Protein AF-A0A1A6HZ79-F1 (afdb_monomer_lite)

pLDDT: mean 72.67, std 14.42, range [35.62, 92.0]

InterPro domains:
  IPR004934 Tropomodulin [PF03250] (6-84)
  IPR004934 Tropomodulin [PTHR10901] (5-91)

Sequence (116 aa):
MSTFGYRRGLSKYESIDEDELLASLSAEELKELERELEDIEPDRNLPVGMRQKSLTEKTPTANFSREALMAYWEKESQKLLEKERLGECGKVDTNVYYITLAVQQFSAPHLSTCRV

Organism: Neotoma lepida (NCBI:txid56216)

Foldseek 3Di:
DDVPVPVVPCVVVVPDDPVVVLVPDDPVVVVVVVVVVCVVDQDPVDDPVVSDDDPDPDDDPDPDDPVVVVVVVVVVVVVVVVCVVVVVPDPDPVVVVVVVVVVVVVPDPDDDDDDD

Radius of gyration: 28.98 Å; chains: 1; bounding box: 68×29×70 Å

Structure (mmCIF, N/CA/C/O backbone):
data_AF-A0A1A6HZ79-F1
#
_entry.id   AF-A0A1A6HZ79-F1
#
loop_
_atom_site.group_PDB
_atom_site.id
_atom_site.type_symbol
_atom_site.label_atom_id
_atom_site.label_alt_id
_atom_site.label_comp_id
_atom_site.label_asym_id
_atom_site.label_entity_id
_atom_site.label_seq_id
_atom_site.pdbx_PDB_ins_code
_atom_site.Cartn_x
_atom_site.Cartn_y
_atom_site.Cartn_z
_atom_site.occupancy
_atom_site.B_iso_or_equiv
_atom_site.auth_seq_id
_atom_site.auth_comp_id
_atom_site.auth_asym_id
_atom_site.auth_atom_id
_atom_site.pdbx_PDB_model_num
ATOM 1 N N . MET A 1 1 ? -32.828 -18.811 2.267 1.00 39.44 1 MET A N 1
ATOM 2 C CA . MET A 1 1 ? -31.816 -17.882 2.816 1.00 39.44 1 MET A CA 1
ATOM 3 C C . MET A 1 1 ? -30.659 -18.708 3.335 1.00 39.44 1 MET A C 1
ATOM 5 O O . MET A 1 1 ? -30.897 -19.614 4.122 1.00 39.44 1 MET A O 1
ATOM 9 N N . SER A 1 2 ? -29.453 -18.476 2.812 1.00 41.62 2 SER A N 1
ATOM 10 C CA . SER A 1 2 ? -28.254 -19.231 3.183 1.00 41.62 2 SER A CA 1
ATOM 11 C C . SER A 1 2 ? -27.993 -19.066 4.679 1.00 41.62 2 SER A C 1
ATOM 13 O O . SER A 1 2 ? -27.675 -17.974 5.145 1.00 41.62 2 SER A O 1
ATOM 15 N N . THR A 1 3 ? -28.163 -20.145 5.438 1.00 58.16 3 THR A N 1
ATOM 16 C CA . THR A 1 3 ? -27.778 -20.261 6.847 1.00 58.16 3 THR A CA 1
ATOM 17 C C . THR A 1 3 ? -26.260 -20.396 6.934 1.00 58.16 3 THR A C 1
ATOM 19 O O . THR A 1 3 ? -25.741 -21.414 7.395 1.00 58.16 3 THR A O 1
ATOM 22 N N . PHE A 1 4 ? -25.532 -19.407 6.410 1.00 57.00 4 PHE A N 1
ATOM 23 C CA . PHE A 1 4 ? -24.085 -19.366 6.548 1.00 57.00 4 PHE A CA 1
ATOM 24 C C . PHE A 1 4 ? -23.787 -19.283 8.045 1.00 57.00 4 PHE A C 1
ATOM 26 O O . PHE A 1 4 ? -24.322 -18.427 8.751 1.00 57.00 4 PHE A O 1
ATOM 33 N N . GLY A 1 5 ? -22.990 -20.222 8.548 1.00 58.09 5 GLY A N 1
ATOM 34 C CA . GLY A 1 5 ? -22.768 -20.459 9.974 1.00 58.09 5 GLY A CA 1
ATOM 35 C C . GLY A 1 5 ? -22.098 -19.319 10.745 1.00 58.09 5 GLY A C 1
ATOM 36 O O . GLY A 1 5 ? -21.771 -19.537 11.903 1.00 58.09 5 GLY A O 1
ATOM 37 N N . TYR A 1 6 ? -21.937 -18.124 10.163 1.00 56.31 6 TYR A N 1
ATOM 38 C CA . TYR A 1 6 ? -21.356 -16.949 10.819 1.00 56.31 6 TYR A CA 1
ATOM 39 C C . TYR A 1 6 ? -22.036 -16.609 12.148 1.00 56.31 6 TYR A C 1
ATOM 41 O O . TYR A 1 6 ? -21.378 -16.114 13.051 1.00 56.31 6 TYR A O 1
ATOM 49 N N . ARG A 1 7 ? -23.331 -16.920 12.314 1.00 58.19 7 ARG A N 1
ATOM 50 C CA . ARG A 1 7 ? -24.043 -16.664 13.576 1.00 58.19 7 ARG A CA 1
ATOM 51 C C . ARG A 1 7 ? -23.845 -17.722 14.670 1.00 58.19 7 ARG A C 1
ATOM 53 O O . ARG A 1 7 ? -24.231 -17.478 15.810 1.00 58.19 7 ARG A O 1
ATOM 60 N N . ARG A 1 8 ? -23.272 -18.895 14.369 1.00 64.56 8 ARG A N 1
ATOM 61 C CA . ARG A 1 8 ? -23.032 -19.948 15.374 1.00 64.56 8 ARG A CA 1
ATOM 62 C C . ARG A 1 8 ? -21.746 -19.633 16.145 1.00 64.56 8 ARG A C 1
ATOM 64 O O . ARG A 1 8 ? -20.673 -20.070 15.755 1.00 64.56 8 ARG A O 1
ATOM 71 N N . GLY A 1 9 ? -21.874 -18.868 17.230 1.00 64.12 9 GLY A N 1
ATOM 72 C CA . GLY A 1 9 ? -20.773 -18.559 18.155 1.00 64.12 9 GLY A CA 1
ATOM 73 C C . GLY A 1 9 ? -20.690 -17.095 18.590 1.00 64.12 9 GLY A C 1
ATOM 74 O O . GLY A 1 9 ? -20.055 -16.809 19.600 1.00 64.12 9 GLY A O 1
ATOM 75 N N . LEU A 1 10 ? -21.379 -16.187 17.887 1.00 66.44 10 LEU A N 1
ATOM 76 C CA . LEU A 1 10 ? -21.392 -14.755 18.218 1.00 66.44 10 LEU A CA 1
ATOM 77 C C . LEU A 1 10 ? -22.066 -14.461 19.564 1.00 66.44 10 LEU A C 1
ATOM 79 O O . LEU A 1 10 ? -21.646 -13.548 20.262 1.00 66.44 10 LEU A O 1
ATOM 83 N N . SER A 1 11 ? -22.998 -15.314 20.003 1.00 70.75 11 SER A N 1
ATOM 84 C CA . SER A 1 11 ? -23.677 -15.174 21.299 1.00 70.75 11 SER A CA 1
ATOM 85 C C . SER A 1 11 ? -22.734 -15.166 22.505 1.00 70.75 11 SER A C 1
ATOM 87 O O . SER A 1 11 ? -23.138 -14.756 23.585 1.00 70.75 11 SER A O 1
ATOM 89 N N . LYS A 1 12 ? -21.501 -15.670 22.355 1.00 74.50 12 LYS A N 1
ATOM 90 C CA . LYS A 1 12 ? -20.487 -15.656 23.417 1.00 74.50 12 LYS A CA 1
ATOM 91 C C . LYS A 1 12 ? -19.855 -14.270 23.603 1.00 74.50 12 LYS A C 1
ATOM 93 O O . LYS A 1 12 ? -19.372 -13.977 24.689 1.00 74.50 12 LYS A O 1
ATOM 98 N N . TYR A 1 13 ? -19.836 -13.463 22.548 1.00 77.38 13 TYR A N 1
ATOM 99 C CA . TYR A 1 13 ? -19.180 -12.156 22.512 1.00 77.38 13 TYR A CA 1
ATOM 100 C C . TYR A 1 13 ? -20.191 -11.002 22.520 1.00 77.38 13 TYR A C 1
ATOM 102 O O . TYR A 1 13 ? -19.842 -9.897 22.893 1.00 77.38 13 TYR A O 1
ATOM 110 N N . GLU A 1 14 ? -21.460 -11.272 22.205 1.00 75.56 14 GLU A N 1
ATOM 111 C CA . GLU A 1 14 ? -22.531 -10.268 22.100 1.00 75.56 14 GLU A CA 1
ATOM 112 C C . GLU A 1 14 ? -22.970 -9.648 23.440 1.00 75.56 14 GLU A C 1
ATOM 114 O O . GLU A 1 14 ? -23.701 -8.666 23.454 1.00 75.56 14 GLU A O 1
ATOM 119 N N . SER A 1 15 ? -22.539 -10.210 24.574 1.00 80.69 15 SER A N 1
ATOM 120 C CA . SER A 1 15 ? -22.790 -9.648 25.909 1.00 80.69 15 SER A CA 1
ATOM 121 C C . SER A 1 15 ? -21.614 -8.848 26.477 1.00 80.69 15 SER A C 1
ATOM 123 O O . SER A 1 15 ? -21.693 -8.418 27.625 1.00 80.69 15 SER A O 1
ATOM 125 N N . ILE A 1 16 ? -20.502 -8.739 25.745 1.00 86.69 16 ILE A N 1
ATOM 126 C CA . ILE A 1 16 ? -19.367 -7.902 26.144 1.00 86.69 16 ILE A CA 1
ATOM 127 C C . ILE A 1 16 ? -19.641 -6.487 25.641 1.00 86.69 16 ILE A C 1
ATOM 129 O O . ILE A 1 16 ? -19.980 -6.307 24.475 1.00 86.69 16 ILE A O 1
ATOM 133 N N . ASP A 1 17 ? -19.503 -5.504 26.527 1.00 86.69 17 ASP A N 1
ATOM 134 C CA . ASP A 1 17 ? -19.580 -4.095 26.158 1.00 86.69 17 ASP A CA 1
ATOM 135 C C . ASP A 1 17 ? -18.251 -3.667 25.517 1.00 86.69 17 ASP A C 1
ATOM 137 O O . ASP A 1 17 ? -17.196 -3.670 26.159 1.00 86.69 17 ASP A O 1
ATOM 141 N N . GLU A 1 18 ? -18.295 -3.366 24.221 1.00 85.38 18 GLU A N 1
ATOM 142 C CA . GLU A 1 18 ? -17.122 -2.968 23.442 1.00 85.38 18 GLU A CA 1
ATOM 143 C C . GLU A 1 18 ? -16.600 -1.593 23.883 1.00 85.38 18 GLU A C 1
ATOM 145 O O . GLU A 1 18 ? -15.385 -1.397 23.952 1.00 85.38 18 GLU A O 1
ATOM 150 N N . ASP A 1 19 ? -17.489 -0.670 24.260 1.00 86.38 19 ASP A N 1
ATOM 151 C CA . ASP A 1 19 ? -17.112 0.692 24.647 1.00 86.38 19 ASP A CA 1
ATOM 152 C C . ASP A 1 19 ? -16.379 0.695 25.998 1.00 86.38 19 ASP A C 1
ATOM 154 O O . ASP A 1 19 ? -15.364 1.380 26.164 1.00 86.38 19 ASP A O 1
ATOM 158 N N . GLU A 1 20 ? -16.845 -0.115 26.957 1.00 91.62 20 GLU A N 1
ATOM 159 C CA . GLU A 1 20 ? -16.180 -0.289 28.256 1.00 91.62 20 GLU A CA 1
ATOM 160 C C . GLU A 1 20 ? -14.798 -0.940 28.099 1.00 91.62 20 GLU A C 1
ATOM 162 O O . GLU A 1 20 ? -13.822 -0.498 28.716 1.00 91.62 20 GLU A O 1
ATOM 167 N N . LEU A 1 21 ? -14.693 -1.960 27.240 1.00 88.50 21 LEU A N 1
ATOM 168 C CA . LEU A 1 21 ? -13.428 -2.634 26.963 1.00 88.50 21 LEU A CA 1
ATOM 169 C C . LEU A 1 21 ? -12.404 -1.657 26.376 1.00 88.50 21 LEU A C 1
ATOM 171 O O . LEU A 1 21 ? -11.278 -1.595 26.868 1.00 88.50 21 LEU A O 1
ATOM 175 N N . LEU A 1 22 ? -12.797 -0.862 25.378 1.00 88.31 22 LEU A N 1
ATOM 176 C CA . LEU A 1 22 ? -11.920 0.116 24.732 1.00 88.31 22 LEU A CA 1
ATOM 177 C C . LEU A 1 22 ? -11.502 1.251 25.675 1.00 88.31 22 LEU A C 1
ATOM 179 O O . LEU A 1 22 ? -10.357 1.696 25.619 1.00 88.31 22 LEU A O 1
ATOM 183 N N . ALA A 1 23 ? -12.386 1.685 26.576 1.00 89.62 23 ALA A N 1
ATOM 184 C CA . ALA A 1 23 ? -12.075 2.717 27.566 1.00 89.62 23 ALA A CA 1
ATOM 185 C C . ALA A 1 23 ? -11.032 2.275 28.609 1.00 89.62 23 ALA A C 1
ATOM 187 O O . ALA A 1 23 ? -10.406 3.124 29.246 1.00 89.62 23 ALA A O 1
ATOM 188 N N . SER A 1 24 ? -10.843 0.963 28.795 1.00 90.62 24 SER A N 1
ATOM 189 C CA . SER A 1 24 ? -9.843 0.415 29.720 1.00 90.62 24 SER A CA 1
ATOM 190 C C . SER A 1 24 ? -8.413 0.413 29.165 1.00 90.62 24 SER A C 1
ATOM 192 O O . SER A 1 24 ? -7.466 0.289 29.945 1.00 90.62 24 SER A O 1
ATOM 194 N N . LEU A 1 25 ? -8.247 0.568 27.846 1.00 90.44 25 LEU A N 1
ATOM 195 C CA . LEU A 1 25 ? -6.938 0.626 27.198 1.00 90.44 25 LEU A CA 1
ATOM 196 C C . LEU A 1 25 ? -6.301 2.011 27.362 1.00 90.44 25 LEU A C 1
ATOM 198 O O . LEU A 1 25 ? -6.968 3.048 27.367 1.00 90.44 25 LEU A O 1
ATOM 202 N N . SER A 1 26 ? -4.973 2.039 27.439 1.00 92.00 26 SER A N 1
ATOM 203 C CA . SER A 1 26 ? -4.216 3.288 27.372 1.00 92.00 26 SER A CA 1
ATOM 204 C C . SER A 1 26 ? -4.175 3.857 25.945 1.00 92.00 26 SER A C 1
ATOM 206 O O . SER A 1 26 ? -4.408 3.162 24.957 1.00 92.00 26 SER A O 1
ATOM 208 N N . ALA A 1 27 ? -3.827 5.142 25.814 1.00 89.12 27 ALA A N 1
ATOM 209 C CA . ALA A 1 27 ? -3.741 5.803 24.508 1.00 89.12 27 ALA A CA 1
ATOM 210 C C . ALA A 1 27 ? -2.682 5.184 23.571 1.00 89.12 27 ALA A C 1
ATOM 212 O O . ALA A 1 27 ? -2.843 5.228 22.352 1.00 89.12 27 ALA A O 1
ATOM 213 N N . GLU A 1 28 ? -1.605 4.611 24.120 1.00 89.06 28 GLU A N 1
ATOM 214 C CA . GLU A 1 28 ? -0.591 3.902 23.328 1.00 89.06 28 GLU A CA 1
ATOM 215 C C . GLU A 1 28 ? -1.116 2.554 22.822 1.00 89.06 28 GLU A C 1
ATOM 217 O O . GLU A 1 28 ? -0.918 2.223 21.655 1.00 89.06 28 GLU A O 1
ATOM 222 N N . GLU A 1 29 ? -1.847 1.814 23.659 1.00 90.38 29 GLU A N 1
ATOM 223 C CA . GLU A 1 29 ? -2.446 0.526 23.284 1.00 90.38 29 GLU A CA 1
ATOM 224 C C . GLU A 1 29 ? -3.574 0.692 22.259 1.00 90.38 29 GLU A C 1
ATOM 226 O O . GLU A 1 29 ? -3.662 -0.092 21.318 1.00 90.38 29 GLU A O 1
ATOM 231 N N . LEU A 1 30 ? -4.391 1.745 22.374 1.00 90.19 30 LEU A N 1
ATOM 232 C CA . LEU A 1 30 ? -5.401 2.082 21.363 1.00 90.19 30 LEU A CA 1
ATOM 233 C C . LEU A 1 30 ? -4.775 2.382 19.997 1.00 90.19 30 LEU A C 1
ATOM 235 O O . LEU A 1 30 ? -5.306 1.969 18.969 1.00 90.19 30 LEU A O 1
ATOM 239 N N . LYS A 1 31 ? -3.630 3.071 19.980 1.00 88.75 31 LYS A N 1
ATOM 240 C CA . LYS A 1 31 ? -2.909 3.387 18.743 1.00 88.75 31 LYS A CA 1
ATOM 241 C C . LYS A 1 31 ? -2.305 2.142 18.093 1.00 88.75 31 LYS A C 1
ATOM 243 O O . LYS A 1 31 ? -2.288 2.028 16.869 1.00 88.75 31 LYS A O 1
ATOM 248 N N . GLU A 1 32 ? -1.806 1.215 18.903 1.00 89.69 32 GLU A N 1
ATOM 249 C CA . GLU A 1 32 ? -1.330 -0.081 18.417 1.00 89.69 32 GLU A CA 1
ATOM 250 C C . GLU A 1 32 ? -2.484 -0.923 17.856 1.00 89.69 32 GLU A C 1
ATOM 252 O O . GLU A 1 32 ? -2.346 -1.519 16.789 1.00 89.69 32 GLU A O 1
ATOM 257 N N . LEU A 1 33 ? -3.643 -0.907 18.522 1.00 88.00 33 LEU A N 1
ATOM 258 C CA . LEU A 1 33 ? -4.851 -1.593 18.067 1.00 88.00 33 LEU A CA 1
ATOM 259 C C . LEU A 1 33 ? -5.353 -1.045 16.722 1.00 88.00 33 LEU A C 1
ATOM 261 O O . LEU A 1 33 ? -5.671 -1.823 15.826 1.00 88.00 33 LEU A O 1
ATOM 265 N N . GLU A 1 34 ? -5.380 0.280 16.549 1.00 86.44 34 GLU A N 1
ATOM 266 C CA . GLU A 1 34 ? -5.720 0.922 15.269 1.00 86.44 34 GLU A CA 1
ATOM 267 C C . GLU A 1 34 ? -4.780 0.454 14.147 1.00 86.44 34 GLU A C 1
ATOM 269 O O . GLU A 1 34 ? -5.240 0.062 13.072 1.00 86.44 34 GLU A O 1
ATOM 274 N N . ARG A 1 35 ? -3.472 0.382 14.426 1.00 86.38 35 ARG A N 1
ATOM 275 C CA . ARG A 1 35 ? -2.474 -0.131 13.477 1.00 86.38 35 ARG A CA 1
ATOM 276 C C . ARG A 1 35 ? -2.729 -1.593 13.103 1.00 86.38 35 ARG A C 1
ATOM 278 O O . ARG A 1 35 ? -2.617 -1.950 11.937 1.00 86.38 35 ARG A O 1
ATOM 285 N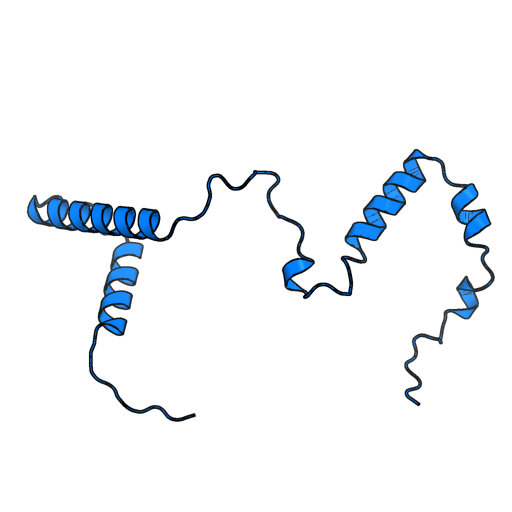 N . GLU A 1 36 ? -3.048 -2.458 14.066 1.00 85.31 36 GLU A N 1
ATOM 286 C CA . GLU A 1 36 ? -3.347 -3.869 13.781 1.00 85.31 36 GLU A CA 1
ATOM 287 C C . GLU A 1 36 ? -4.620 -4.046 12.938 1.00 85.31 36 GLU A C 1
ATOM 289 O O . GLU A 1 36 ? -4.668 -4.923 12.071 1.00 85.31 36 GLU A O 1
ATOM 294 N N . LEU A 1 37 ? -5.637 -3.202 13.135 1.00 81.38 37 LEU A N 1
ATOM 295 C CA . LEU A 1 37 ? -6.868 -3.245 12.341 1.00 81.38 37 LEU A CA 1
ATOM 296 C C . LEU A 1 37 ? -6.631 -2.873 10.869 1.00 81.38 37 LEU A C 1
ATOM 298 O O . LEU A 1 37 ? -7.204 -3.517 9.986 1.00 81.38 37 LEU A O 1
ATOM 302 N N . GLU A 1 38 ? -5.747 -1.912 10.584 1.00 76.44 38 GLU A N 1
ATOM 303 C CA . GLU A 1 38 ? -5.337 -1.567 9.211 1.00 76.44 38 GLU A CA 1
ATOM 304 C C . GLU A 1 38 ? -4.654 -2.735 8.473 1.00 76.44 38 GLU A C 1
ATOM 306 O O . GLU A 1 38 ? -4.734 -2.845 7.245 1.00 76.44 38 GLU A O 1
ATOM 311 N N . ASP A 1 39 ? -3.976 -3.624 9.202 1.00 72.06 39 ASP A N 1
ATOM 312 C CA . ASP A 1 39 ? -3.347 -4.829 8.651 1.00 72.06 39 ASP A CA 1
ATOM 313 C C . ASP A 1 39 ? -4.368 -5.935 8.365 1.00 72.06 39 ASP A C 1
ATOM 315 O O . ASP A 1 39 ? -4.250 -6.642 7.358 1.00 72.06 39 ASP A O 1
ATOM 319 N N . ILE A 1 40 ? -5.359 -6.095 9.246 1.00 72.44 40 ILE A N 1
ATOM 320 C CA . ILE A 1 40 ? -6.342 -7.184 9.188 1.00 72.44 40 ILE A CA 1
ATOM 321 C C . ILE A 1 40 ? -7.442 -6.899 8.155 1.00 72.44 40 ILE A C 1
ATOM 323 O O . ILE A 1 40 ? -7.844 -7.815 7.428 1.00 72.44 40 ILE A O 1
ATOM 327 N N . GLU A 1 41 ? -7.911 -5.653 8.039 1.00 68.75 41 GLU A N 1
ATOM 328 C CA . GLU A 1 41 ? -8.919 -5.249 7.049 1.00 68.75 41 GLU A CA 1
ATOM 329 C C . GLU A 1 41 ? -8.429 -4.118 6.132 1.00 68.75 41 GLU A C 1
ATOM 331 O O . GLU A 1 41 ? -8.889 -2.979 6.231 1.00 68.75 41 GLU A O 1
ATOM 336 N N . PRO A 1 42 ? -7.567 -4.419 5.142 1.00 70.44 42 PRO A N 1
ATOM 337 C CA . PRO A 1 42 ? -7.341 -3.478 4.057 1.00 70.44 42 PRO A CA 1
ATOM 338 C C . PRO A 1 42 ? -8.651 -3.279 3.276 1.00 70.44 42 PRO A C 1
ATOM 340 O O . PRO A 1 42 ? -9.343 -4.260 2.970 1.00 70.44 42 PRO A O 1
ATOM 343 N N . ASP A 1 43 ? -8.975 -2.017 2.957 1.00 74.56 43 ASP A N 1
ATOM 344 C CA . ASP A 1 43 ? -10.263 -1.559 2.406 1.00 74.56 43 ASP A CA 1
ATOM 345 C C . ASP A 1 43 ? -10.930 -2.595 1.485 1.00 74.56 43 ASP A C 1
ATOM 347 O O . ASP A 1 43 ? -10.446 -2.937 0.397 1.00 74.56 43 ASP A O 1
ATOM 351 N N . ARG A 1 44 ? -12.085 -3.102 1.937 1.00 72.38 44 ARG A N 1
ATOM 352 C CA . ARG A 1 44 ? -12.847 -4.135 1.231 1.00 72.38 44 ARG A CA 1
ATOM 353 C C . ARG A 1 44 ? -13.413 -3.678 -0.109 1.00 72.38 44 ARG A C 1
ATOM 355 O O . ARG A 1 44 ? -13.776 -4.542 -0.910 1.00 72.38 44 ARG A O 1
ATOM 362 N N . ASN A 1 45 ? -13.475 -2.377 -0.363 1.00 80.88 45 ASN A N 1
ATOM 363 C CA . ASN A 1 45 ? -13.922 -1.829 -1.638 1.00 80.88 45 ASN A CA 1
ATOM 364 C C . ASN A 1 45 ? -12.802 -1.824 -2.684 1.00 80.88 45 ASN A C 1
ATOM 366 O O . ASN A 1 45 ? -13.084 -1.767 -3.882 1.00 80.88 45 ASN A O 1
ATOM 370 N N . LEU A 1 46 ? -11.539 -1.936 -2.261 1.00 75.38 46 LEU A N 1
ATOM 371 C CA . LEU A 1 46 ? -10.411 -1.989 -3.179 1.00 75.38 46 LEU A CA 1
ATOM 372 C C . LEU A 1 46 ? -10.243 -3.400 -3.767 1.00 75.38 46 LEU A C 1
ATOM 374 O O . LEU A 1 46 ? -10.394 -4.402 -3.054 1.00 75.38 46 LEU A O 1
ATOM 378 N N . PRO A 1 47 ? -9.903 -3.526 -5.062 1.00 80.69 47 PRO A N 1
ATOM 379 C CA . PRO A 1 47 ? -9.466 -4.789 -5.648 1.00 80.69 47 PRO A CA 1
ATOM 380 C C . PRO A 1 47 ? -8.269 -5.367 -4.884 1.00 80.69 47 PRO A C 1
ATOM 382 O O . PRO A 1 47 ? -7.433 -4.619 -4.387 1.00 80.69 47 PRO A O 1
ATOM 385 N N . VAL A 1 48 ? -8.140 -6.697 -4.836 1.00 78.62 48 VAL A N 1
ATOM 386 C CA . VAL A 1 48 ? -7.098 -7.404 -4.056 1.00 78.62 48 VAL A CA 1
ATOM 387 C C . VAL A 1 48 ? -5.685 -6.854 -4.298 1.00 78.62 48 VAL A C 1
ATOM 389 O O . VAL A 1 48 ? -4.932 -6.680 -3.348 1.00 78.62 48 VAL A O 1
ATOM 392 N N . GLY A 1 49 ? -5.336 -6.510 -5.542 1.00 76.31 49 GLY A N 1
ATOM 393 C CA . GLY A 1 49 ? -4.016 -5.952 -5.866 1.00 76.31 49 GLY A CA 1
ATOM 394 C C . GLY A 1 49 ? -3.758 -4.550 -5.299 1.00 76.31 49 GLY A C 1
ATOM 395 O O . GLY A 1 49 ? -2.611 -4.187 -5.078 1.00 76.31 49 GLY A O 1
ATOM 396 N N . MET A 1 50 ? -4.810 -3.772 -5.028 1.00 75.75 50 MET A N 1
ATOM 397 C CA . MET A 1 50 ? -4.716 -2.437 -4.420 1.00 75.75 50 MET A CA 1
ATOM 398 C C . MET A 1 50 ? -4.714 -2.475 -2.888 1.00 75.75 50 MET A C 1
ATOM 400 O O . MET A 1 50 ? -4.397 -1.475 -2.258 1.00 75.75 50 MET A O 1
ATOM 404 N N . ARG A 1 51 ? -5.030 -3.629 -2.287 1.00 79.56 51 ARG A N 1
ATOM 405 C CA . ARG A 1 51 ? -4.910 -3.871 -0.838 1.00 79.56 51 ARG A CA 1
ATOM 406 C C . ARG A 1 51 ? -3.486 -4.209 -0.406 1.00 79.56 5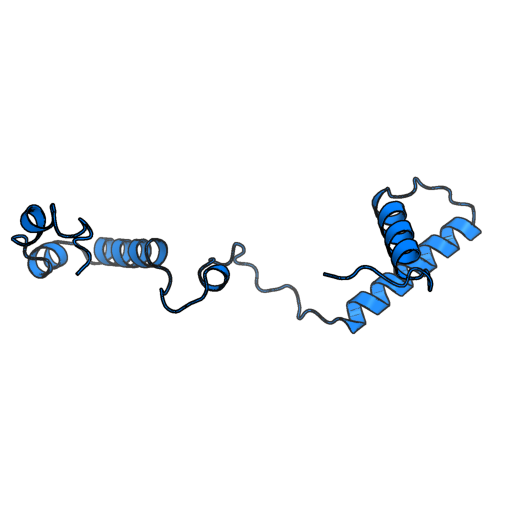1 ARG A C 1
ATOM 408 O O . ARG A 1 51 ? -3.205 -4.308 0.784 1.00 79.56 51 ARG A O 1
ATOM 415 N N . GLN A 1 52 ? -2.595 -4.442 -1.366 1.00 78.94 52 GLN A N 1
ATOM 416 C CA . GLN A 1 52 ? -1.214 -4.799 -1.096 1.00 78.94 52 GLN A CA 1
ATOM 417 C C . GLN A 1 52 ? -0.439 -3.567 -0.616 1.00 78.94 52 GLN A C 1
ATOM 419 O O . GLN A 1 52 ? -0.277 -2.599 -1.358 1.00 78.94 52 GLN A O 1
ATOM 424 N N . LYS A 1 53 ? 0.084 -3.624 0.614 1.00 73.06 53 LYS A N 1
ATOM 425 C CA . LYS A 1 53 ? 0.980 -2.591 1.147 1.00 73.06 53 LYS A CA 1
ATOM 426 C C . LYS A 1 53 ? 2.248 -2.490 0.298 1.00 73.06 53 LYS A C 1
ATOM 428 O O . LYS A 1 53 ? 2.776 -3.497 -0.183 1.00 73.06 53 LYS A O 1
ATOM 433 N N . SER A 1 54 ? 2.753 -1.273 0.120 1.00 73.88 54 SER A N 1
ATOM 434 C CA . SER A 1 54 ? 4.014 -1.042 -0.582 1.00 73.88 54 SER A CA 1
ATOM 435 C C . SER A 1 54 ? 5.161 -1.735 0.158 1.00 73.88 54 SER A C 1
ATOM 437 O O . SER A 1 54 ? 5.462 -1.388 1.295 1.00 73.88 54 SER A O 1
ATOM 439 N N . LEU A 1 55 ? 5.832 -2.687 -0.500 1.00 76.69 55 LEU A N 1
ATOM 440 C CA . LEU A 1 55 ? 6.950 -3.456 0.074 1.00 76.69 55 LEU A CA 1
ATOM 441 C C . LEU A 1 55 ? 8.227 -2.616 0.272 1.00 76.69 55 LEU A C 1
ATOM 443 O O . LEU A 1 55 ? 9.233 -3.101 0.784 1.00 76.69 55 LEU A O 1
ATOM 447 N N . THR A 1 56 ? 8.222 -1.361 -0.172 1.00 76.38 56 THR A N 1
ATOM 448 C CA . THR A 1 56 ? 9.378 -0.477 -0.084 1.00 76.38 56 THR A CA 1
ATOM 449 C C . THR A 1 56 ? 8.951 0.887 0.426 1.00 76.38 56 THR A C 1
ATOM 451 O O . THR A 1 56 ? 8.079 1.515 -0.166 1.00 76.38 56 THR A O 1
ATOM 454 N N . GLU A 1 57 ? 9.642 1.390 1.444 1.00 73.38 57 GLU A N 1
ATOM 455 C CA . GLU A 1 57 ? 9.527 2.785 1.899 1.00 73.38 57 GLU A CA 1
ATOM 456 C C . GLU A 1 57 ? 10.194 3.775 0.930 1.00 73.38 57 GLU A C 1
ATOM 458 O O . GLU A 1 57 ? 10.073 4.991 1.064 1.00 73.38 57 GLU A O 1
ATOM 463 N N . LYS A 1 58 ? 10.936 3.262 -0.061 1.00 76.81 58 LYS A N 1
ATOM 464 C CA . LYS A 1 58 ? 11.598 4.085 -1.068 1.00 76.81 58 LYS A CA 1
ATOM 465 C C . LYS A 1 58 ? 10.551 4.681 -1.995 1.00 76.81 58 LYS A C 1
ATOM 467 O O . LYS A 1 58 ? 9.790 3.956 -2.635 1.00 76.81 58 LYS A O 1
ATOM 472 N N . THR A 1 59 ? 10.575 6.001 -2.120 1.00 66.31 59 THR A N 1
ATOM 473 C CA . THR A 1 59 ? 9.866 6.682 -3.197 1.00 66.31 59 THR A CA 1
ATOM 474 C C . THR A 1 59 ? 10.371 6.150 -4.544 1.00 66.31 59 THR A C 1
ATOM 476 O O . THR A 1 59 ? 11.567 5.855 -4.680 1.00 66.31 59 THR A O 1
ATOM 479 N N . PRO A 1 60 ? 9.483 5.960 -5.539 1.00 72.81 60 PRO A N 1
ATOM 480 C CA . PRO A 1 60 ? 9.885 5.458 -6.846 1.00 72.81 60 PRO A CA 1
ATOM 481 C C . PRO A 1 60 ? 11.019 6.327 -7.394 1.00 72.81 60 PRO A C 1
ATOM 483 O O . PRO A 1 60 ? 10.897 7.548 -7.463 1.00 72.81 60 PRO A O 1
ATOM 486 N N . THR A 1 61 ? 12.140 5.688 -7.743 1.00 75.12 61 THR A N 1
ATOM 487 C CA . THR A 1 61 ? 13.407 6.363 -8.074 1.00 75.12 61 THR A CA 1
ATOM 488 C C . THR A 1 61 ? 13.268 7.367 -9.225 1.00 75.12 61 THR A C 1
ATOM 490 O O . THR A 1 61 ? 14.030 8.326 -9.286 1.00 75.12 61 THR A O 1
ATOM 493 N N . ALA A 1 62 ? 12.283 7.178 -10.107 1.00 73.44 62 ALA A N 1
ATOM 494 C CA . ALA A 1 62 ? 11.841 8.147 -11.105 1.00 73.44 62 ALA A CA 1
ATOM 495 C C . ALA A 1 62 ? 10.468 7.738 -11.669 1.00 73.44 62 ALA A C 1
ATOM 497 O O . ALA A 1 62 ? 10.015 6.607 -11.466 1.00 73.44 62 ALA A O 1
ATOM 498 N N . ASN A 1 63 ? 9.822 8.637 -12.421 1.00 78.06 63 ASN A N 1
ATOM 499 C CA . ASN A 1 63 ? 8.681 8.255 -13.248 1.00 78.06 63 ASN A CA 1
ATOM 500 C C . ASN A 1 63 ? 9.135 7.267 -14.340 1.00 78.06 63 ASN A C 1
ATOM 502 O O . ASN A 1 63 ? 10.191 7.409 -14.954 1.00 78.06 63 ASN A O 1
ATOM 506 N N . PHE A 1 64 ? 8.349 6.218 -14.568 1.00 79.19 64 PHE A N 1
ATOM 507 C CA . PHE A 1 64 ? 8.635 5.285 -15.649 1.00 79.19 64 PHE A CA 1
ATOM 508 C C . PHE A 1 64 ? 8.335 5.967 -16.993 1.00 79.19 64 PHE A C 1
ATOM 510 O O . PHE A 1 64 ? 7.177 6.245 -17.296 1.00 79.19 64 PHE A O 1
ATOM 517 N N . SER A 1 65 ? 9.367 6.234 -17.801 1.00 85.31 65 SER A N 1
ATOM 518 C CA . SER A 1 65 ? 9.215 6.696 -19.186 1.00 85.31 65 SER A CA 1
ATOM 519 C C . SER A 1 65 ? 9.541 5.566 -20.158 1.00 85.31 65 SER A C 1
ATOM 521 O O . SER A 1 65 ? 10.673 5.079 -20.217 1.00 85.31 65 SER A O 1
ATOM 523 N N . ARG A 1 66 ? 8.544 5.169 -20.957 1.00 89.50 66 ARG A N 1
ATOM 524 C CA . ARG A 1 66 ? 8.702 4.137 -21.991 1.00 89.50 66 ARG A CA 1
ATOM 525 C C . ARG A 1 66 ? 9.753 4.532 -23.030 1.00 89.50 66 ARG A C 1
ATOM 527 O O . ARG A 1 66 ? 10.525 3.683 -23.458 1.00 89.50 66 ARG A O 1
ATOM 534 N N . GLU A 1 67 ? 9.788 5.801 -23.427 1.00 89.88 67 GLU A N 1
ATOM 535 C CA . GLU A 1 67 ? 10.731 6.313 -24.430 1.00 89.88 67 GLU A CA 1
ATOM 536 C C . GLU A 1 67 ? 12.177 6.211 -23.939 1.00 89.88 67 GLU A C 1
ATOM 538 O O . GLU A 1 67 ? 13.046 5.735 -24.668 1.00 89.88 67 GLU A O 1
ATOM 543 N N . ALA A 1 68 ? 12.419 6.567 -22.674 1.00 87.38 68 ALA A N 1
ATOM 544 C CA . ALA A 1 68 ? 13.739 6.454 -22.061 1.00 87.38 68 ALA A CA 1
ATOM 545 C C . ALA A 1 68 ? 14.209 4.992 -21.975 1.00 87.38 68 ALA A C 1
ATOM 547 O O . ALA A 1 68 ? 15.381 4.708 -22.228 1.00 87.38 68 ALA A O 1
ATOM 548 N N . LEU A 1 69 ? 13.298 4.060 -21.665 1.00 86.38 69 LEU A N 1
ATOM 549 C CA . LEU A 1 69 ? 13.612 2.630 -21.633 1.00 86.38 69 LEU A CA 1
ATOM 550 C C . LEU A 1 69 ? 13.973 2.092 -23.024 1.00 86.38 69 LEU A C 1
ATOM 552 O O . LEU A 1 69 ? 14.978 1.397 -23.166 1.00 86.38 69 LEU A O 1
ATOM 556 N N . MET A 1 70 ? 13.187 2.440 -24.048 1.00 87.88 70 MET A N 1
ATOM 557 C CA . MET A 1 70 ? 13.454 2.018 -25.427 1.00 87.88 70 MET A CA 1
ATOM 558 C C . MET A 1 70 ? 14.800 2.558 -25.924 1.00 87.88 70 MET A C 1
ATOM 560 O O . MET A 1 70 ? 15.612 1.787 -26.430 1.00 87.88 70 MET A O 1
ATOM 564 N N . ALA A 1 71 ? 15.087 3.843 -25.694 1.00 90.88 71 ALA A N 1
ATOM 565 C CA . ALA A 1 71 ? 16.361 4.454 -26.072 1.00 90.88 71 ALA A CA 1
ATOM 566 C C . ALA A 1 71 ? 17.563 3.815 -25.348 1.00 90.88 71 ALA A C 1
ATOM 568 O O . ALA A 1 71 ? 18.633 3.640 -25.937 1.00 90.88 71 ALA A O 1
ATOM 569 N N . TYR A 1 72 ? 17.401 3.437 -24.075 1.00 90.81 72 TYR A N 1
ATOM 570 C CA . TYR A 1 72 ? 18.427 2.703 -23.334 1.00 90.81 72 TYR A CA 1
ATOM 571 C C . TYR A 1 72 ? 18.701 1.327 -23.957 1.00 90.81 72 TYR A C 1
ATOM 573 O O . TYR A 1 72 ? 19.862 0.987 -24.185 1.00 90.81 72 TYR A O 1
ATOM 581 N N . TRP A 1 73 ? 17.659 0.558 -24.284 1.00 91.62 73 TRP A N 1
ATOM 582 C CA . TRP A 1 73 ? 17.816 -0.755 -24.917 1.00 91.62 73 TRP A CA 1
ATOM 583 C C . TRP A 1 73 ? 18.393 -0.684 -26.329 1.00 91.62 73 TRP A C 1
ATOM 585 O O . TRP A 1 73 ? 19.229 -1.520 -26.671 1.00 91.62 73 TRP A O 1
ATOM 595 N N . GLU A 1 74 ? 18.019 0.313 -27.131 1.00 89.44 74 GLU A N 1
ATOM 596 C CA . GLU A 1 74 ? 18.640 0.550 -28.440 1.00 89.44 74 GLU A CA 1
ATOM 597 C C . GLU A 1 74 ? 20.141 0.823 -28.292 1.00 89.44 74 GLU A C 1
ATOM 599 O O . GLU A 1 74 ? 20.958 0.215 -28.987 1.00 89.44 74 GLU A O 1
ATOM 604 N N . LYS A 1 75 ? 20.521 1.669 -27.328 1.00 91.12 75 LYS A N 1
ATOM 605 C CA . LYS A 1 75 ? 21.923 1.986 -27.041 1.00 91.12 75 LYS A CA 1
ATOM 606 C C . LYS A 1 75 ? 22.710 0.771 -26.543 1.00 91.12 75 LYS A C 1
ATOM 608 O O . LYS A 1 75 ? 23.834 0.560 -26.992 1.00 91.12 75 LYS A O 1
ATOM 613 N N . GLU A 1 76 ? 22.157 -0.023 -25.627 1.00 88.31 76 GLU A N 1
ATOM 614 C CA . GLU A 1 76 ? 22.820 -1.243 -25.144 1.00 88.31 76 GLU A CA 1
ATOM 615 C C . GLU A 1 76 ? 22.936 -2.307 -26.244 1.00 88.31 76 GLU A C 1
ATOM 617 O O . GLU A 1 76 ? 23.996 -2.914 -26.390 1.00 88.31 76 GLU A O 1
ATOM 622 N N . SER A 1 77 ? 21.913 -2.464 -27.089 1.00 85.38 77 SER A N 1
ATOM 623 C CA . SER A 1 77 ? 21.959 -3.382 -28.238 1.00 85.38 77 SER A CA 1
ATOM 624 C C . SER A 1 77 ? 23.035 -2.974 -29.247 1.00 85.38 77 SER A C 1
ATOM 626 O O . SER A 1 77 ? 23.793 -3.819 -29.722 1.00 85.38 77 SER A O 1
ATOM 628 N N . GLN A 1 78 ? 23.162 -1.675 -29.537 1.00 82.31 78 G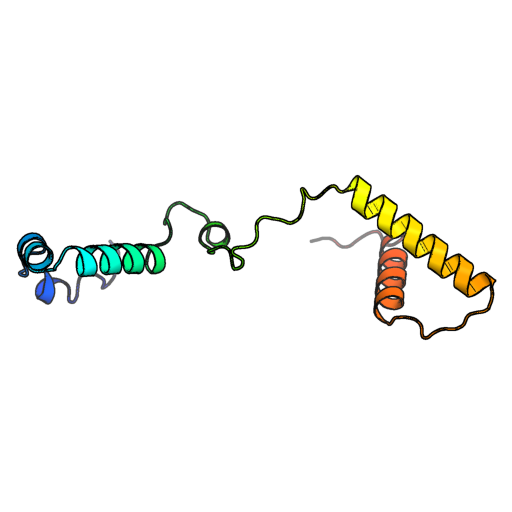LN A N 1
ATOM 629 C CA . GLN A 1 78 ? 24.218 -1.155 -30.412 1.00 82.31 78 GLN A CA 1
ATOM 630 C C . GLN A 1 78 ? 25.617 -1.375 -29.830 1.00 82.31 78 GLN A C 1
ATOM 632 O O . GLN A 1 78 ? 26.517 -1.791 -30.557 1.00 82.31 78 GLN A O 1
ATOM 637 N N . LYS A 1 79 ? 25.805 -1.154 -28.522 1.00 83.94 79 LYS A N 1
ATOM 638 C CA . LYS A 1 79 ? 27.084 -1.434 -27.851 1.00 83.94 79 LYS A CA 1
ATOM 639 C C . LYS A 1 79 ? 27.461 -2.910 -27.923 1.00 83.94 79 LYS A C 1
ATOM 641 O O . LYS A 1 79 ? 28.636 -3.218 -28.085 1.00 83.94 79 LYS A O 1
ATOM 646 N N . LEU A 1 80 ? 26.497 -3.817 -27.771 1.00 80.06 80 LEU A N 1
ATOM 647 C CA . LEU A 1 80 ? 26.742 -5.256 -27.883 1.00 80.06 80 LEU A CA 1
ATOM 648 C C . LEU A 1 80 ? 27.173 -5.636 -29.304 1.00 80.06 80 LEU A C 1
ATOM 650 O O . LEU A 1 80 ? 28.206 -6.279 -29.462 1.00 80.06 80 LEU A O 1
ATOM 654 N N . LEU A 1 81 ? 26.463 -5.148 -30.326 1.00 77.12 81 LEU A N 1
ATOM 655 C CA . LEU A 1 81 ? 26.838 -5.345 -31.734 1.00 77.12 81 LEU A CA 1
ATOM 656 C C . LEU A 1 81 ? 28.226 -4.772 -32.055 1.00 77.12 81 LEU A C 1
ATOM 658 O O . LEU A 1 81 ? 28.990 -5.354 -32.822 1.00 77.12 81 LEU A O 1
ATOM 662 N N . GLU A 1 82 ? 28.572 -3.623 -31.475 1.00 79.56 82 GLU A N 1
ATOM 663 C CA . GLU A 1 82 ? 29.890 -3.019 -31.650 1.00 79.56 82 GLU A CA 1
ATOM 664 C C . GLU A 1 82 ? 31.000 -3.837 -30.975 1.00 79.56 82 GLU A C 1
ATOM 666 O O . GLU A 1 82 ? 32.047 -4.043 -31.586 1.00 79.56 82 GLU A O 1
ATOM 671 N N . LYS A 1 83 ? 30.761 -4.378 -29.774 1.00 77.88 83 LYS A N 1
ATOM 672 C CA . LYS A 1 83 ? 31.695 -5.294 -29.095 1.00 77.88 83 LYS A CA 1
ATOM 673 C C . LYS A 1 83 ? 31.918 -6.586 -29.882 1.00 77.88 83 LYS A C 1
ATOM 675 O O . LYS A 1 83 ? 33.063 -7.016 -30.019 1.00 77.88 83 LYS A O 1
ATOM 680 N N . GLU A 1 84 ? 30.859 -7.163 -30.456 1.00 74.31 84 GLU A N 1
ATOM 681 C CA . GLU A 1 84 ? 30.971 -8.313 -31.365 1.00 74.31 84 GLU A CA 1
ATOM 682 C C . GLU A 1 84 ? 31.807 -7.964 -32.605 1.00 74.31 84 GLU A C 1
ATOM 684 O O . GLU A 1 84 ? 32.695 -8.726 -32.990 1.00 74.31 84 GLU A O 1
ATOM 689 N N . ARG A 1 85 ? 31.588 -6.779 -33.195 1.00 72.38 85 ARG A N 1
ATOM 690 C CA . ARG A 1 85 ? 32.348 -6.291 -34.359 1.00 72.38 85 ARG A CA 1
ATOM 691 C C . ARG A 1 85 ? 33.829 -6.053 -34.046 1.00 72.38 85 ARG A C 1
ATOM 693 O O . ARG A 1 85 ? 34.665 -6.264 -34.921 1.00 72.38 85 ARG A O 1
ATOM 700 N N . LEU A 1 86 ? 34.159 -5.617 -32.828 1.00 75.75 86 LEU A N 1
ATOM 701 C CA . LEU A 1 86 ? 35.540 -5.458 -32.356 1.00 75.75 86 LEU A CA 1
ATOM 702 C C . LEU A 1 86 ? 36.191 -6.776 -31.894 1.00 75.75 86 LEU A C 1
ATOM 704 O O . LEU A 1 86 ? 37.367 -6.772 -31.534 1.00 75.75 86 LEU A O 1
ATOM 708 N N . GLY A 1 87 ? 35.478 -7.907 -31.942 1.00 60.38 87 GLY A N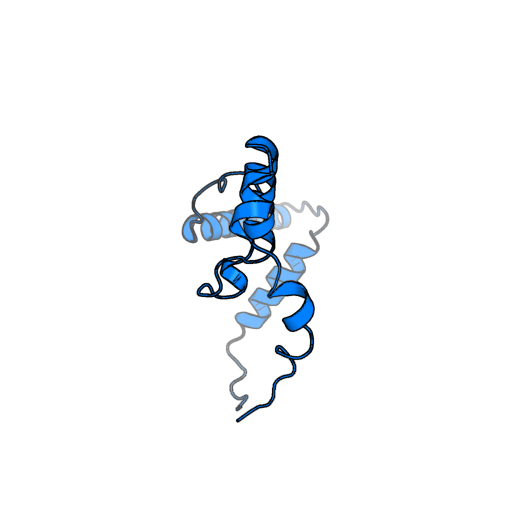 1
ATOM 709 C CA . GLY A 1 87 ? 36.026 -9.220 -31.592 1.00 60.38 87 GLY A CA 1
ATOM 710 C C . GLY A 1 87 ? 36.232 -9.441 -30.090 1.00 60.38 87 GLY A C 1
ATOM 711 O O . GLY A 1 87 ? 36.894 -10.405 -29.700 1.00 60.38 87 GLY A O 1
ATOM 712 N N . GLU A 1 88 ? 35.657 -8.595 -29.230 1.00 58.31 88 GLU A N 1
ATOM 713 C CA . GLU A 1 88 ? 35.674 -8.792 -27.780 1.00 58.31 88 GLU A CA 1
ATOM 714 C C . GLU A 1 88 ? 34.610 -9.829 -27.388 1.00 58.31 88 GLU A C 1
ATOM 716 O O . GLU A 1 88 ? 33.501 -9.501 -26.972 1.00 58.31 88 GLU A O 1
ATOM 721 N N . CYS A 1 89 ? 34.946 -11.116 -27.517 1.00 53.72 89 CYS A N 1
ATOM 722 C CA . CYS A 1 89 ? 34.122 -12.218 -27.011 1.00 53.72 89 CYS A CA 1
ATOM 723 C C . CYS A 1 89 ? 34.238 -12.309 -25.476 1.00 53.72 89 CYS A C 1
ATOM 725 O O . CYS A 1 89 ? 34.897 -13.185 -24.911 1.00 53.72 89 CYS A O 1
ATOM 727 N N . GLY A 1 90 ? 33.625 -11.351 -24.783 1.00 57.38 90 GLY A N 1
ATOM 728 C CA . GLY A 1 90 ? 33.256 -11.485 -23.378 1.00 57.38 90 GLY A CA 1
ATOM 729 C C . GLY A 1 90 ? 31.958 -12.282 -23.281 1.00 57.38 90 GLY A C 1
ATOM 730 O O . GLY A 1 90 ? 31.047 -12.048 -24.065 1.00 57.38 90 GLY A O 1
ATOM 731 N N . LYS A 1 91 ? 31.904 -13.248 -22.354 1.00 55.16 91 LYS A N 1
ATOM 732 C CA . LYS A 1 91 ? 30.791 -14.190 -22.124 1.00 55.16 91 LYS A CA 1
ATOM 733 C C . LYS A 1 91 ? 29.424 -13.564 -22.446 1.00 55.16 91 LYS A C 1
ATOM 735 O O . LYS A 1 91 ? 29.043 -12.591 -21.808 1.00 55.16 91 LYS A O 1
ATOM 740 N N . VAL A 1 92 ? 28.708 -14.137 -23.417 1.00 54.53 92 VAL A N 1
ATOM 741 C CA . VAL A 1 92 ? 27.344 -13.726 -23.774 1.00 54.53 92 VAL A CA 1
ATOM 742 C C . VAL A 1 92 ? 26.472 -13.872 -22.530 1.00 54.53 92 VAL A C 1
ATOM 744 O O . VAL A 1 92 ? 26.258 -14.989 -22.054 1.00 54.53 92 VAL A O 1
ATOM 747 N N . ASP A 1 93 ? 26.003 -12.752 -21.981 1.00 55.50 93 ASP A N 1
ATOM 748 C CA . ASP A 1 93 ? 25.056 -12.763 -20.873 1.00 55.50 93 ASP A CA 1
ATOM 749 C C . ASP A 1 93 ? 23.824 -13.552 -21.323 1.00 55.50 93 ASP A C 1
ATOM 751 O O . ASP A 1 93 ? 23.141 -13.180 -22.278 1.00 55.50 93 ASP A O 1
ATOM 755 N N . THR A 1 94 ? 23.547 -14.675 -20.660 1.00 56.88 94 THR A N 1
ATOM 756 C CA . THR A 1 94 ? 22.485 -15.627 -21.032 1.00 56.88 94 THR A CA 1
ATOM 757 C C . THR A 1 94 ? 21.120 -14.953 -21.198 1.00 56.88 94 THR A C 1
ATOM 759 O O . THR A 1 94 ? 20.326 -15.370 -22.036 1.00 56.88 94 THR A O 1
ATOM 762 N N . ASN A 1 95 ? 20.876 -13.852 -20.483 1.00 56.19 95 ASN A N 1
ATOM 763 C CA . ASN A 1 95 ? 19.682 -13.017 -20.624 1.00 56.19 95 ASN A CA 1
ATOM 764 C C . ASN A 1 95 ? 19.543 -12.350 -22.004 1.00 56.19 95 ASN A C 1
ATOM 766 O O . ASN A 1 95 ? 18.427 -12.237 -22.503 1.00 56.19 95 ASN A O 1
ATOM 770 N N . VAL A 1 96 ? 20.641 -11.946 -22.651 1.00 58.66 96 VAL A N 1
ATOM 771 C CA . VAL A 1 96 ? 20.611 -11.326 -23.988 1.00 58.66 96 VAL A CA 1
ATOM 772 C C . VAL A 1 96 ? 20.191 -12.350 -25.041 1.00 58.66 96 VAL A C 1
ATOM 774 O O . VAL A 1 96 ? 19.385 -12.021 -25.904 1.00 58.66 96 VAL A O 1
ATOM 777 N N . TYR A 1 97 ? 20.657 -13.599 -24.923 1.00 61.28 97 TYR A N 1
ATOM 778 C CA . TYR A 1 97 ? 20.274 -14.700 -25.816 1.00 61.28 97 TYR A CA 1
ATOM 779 C C . TYR A 1 97 ? 18.773 -15.022 -25.742 1.00 61.28 97 TYR A C 1
ATOM 781 O O . TYR A 1 97 ? 18.120 -15.206 -26.767 1.00 61.28 97 TYR A O 1
ATOM 789 N N . TYR A 1 98 ? 18.191 -15.041 -24.538 1.00 62.56 98 TYR A N 1
ATOM 790 C CA . TYR A 1 98 ? 16.751 -15.270 -24.386 1.00 62.56 98 TYR A CA 1
ATOM 791 C C . TYR A 1 98 ? 15.907 -14.103 -24.914 1.00 62.56 98 TYR A C 1
ATOM 793 O O . TYR A 1 98 ? 14.841 -14.333 -25.485 1.00 62.56 98 TYR A O 1
ATOM 801 N N . ILE A 1 99 ? 16.381 -12.861 -24.772 1.00 63.78 99 ILE A N 1
ATOM 802 C CA . ILE A 1 99 ? 15.678 -11.678 -25.283 1.00 63.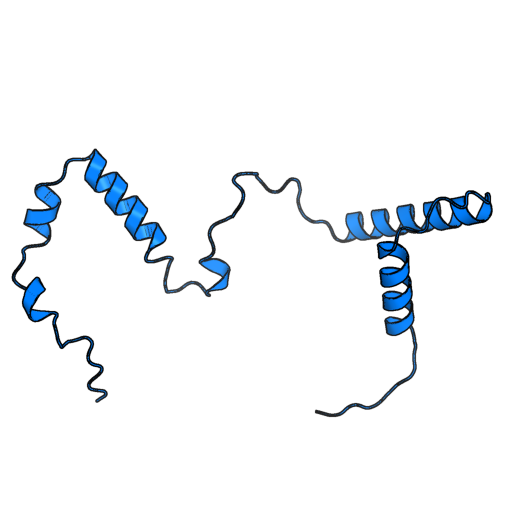78 99 ILE A CA 1
ATOM 803 C C . ILE A 1 99 ? 15.742 -11.620 -26.814 1.00 63.78 99 ILE A C 1
ATOM 805 O O . ILE A 1 99 ? 14.711 -11.388 -27.446 1.00 63.78 99 ILE A O 1
ATOM 809 N N . THR A 1 100 ? 16.899 -11.877 -27.433 1.00 62.53 100 THR A N 1
ATOM 810 C CA . THR A 1 100 ? 17.008 -11.920 -28.902 1.00 62.53 100 THR A CA 1
ATOM 811 C C . THR A 1 100 ? 16.158 -13.037 -29.497 1.00 62.53 100 THR A C 1
ATOM 813 O O . THR A 1 100 ? 15.416 -12.776 -30.443 1.00 62.53 100 THR A O 1
ATOM 816 N N . LEU A 1 101 ? 16.160 -14.235 -28.901 1.00 66.06 101 LEU A N 1
ATOM 817 C CA . LEU A 1 101 ? 15.265 -15.324 -29.307 1.00 66.06 101 LEU A CA 1
ATOM 818 C C . LEU A 1 101 ? 13.784 -14.939 -29.200 1.00 66.06 101 LEU A C 1
ATOM 820 O O . LEU A 1 101 ? 13.015 -15.207 -30.122 1.00 66.06 101 LEU A O 1
ATOM 824 N N . ALA A 1 102 ? 13.376 -14.283 -28.110 1.00 64.38 102 ALA A N 1
ATOM 825 C CA . ALA A 1 102 ? 11.994 -13.840 -27.938 1.00 64.38 102 ALA A CA 1
ATOM 826 C C . ALA A 1 102 ? 11.592 -12.800 -28.998 1.00 64.38 102 ALA A C 1
ATOM 828 O O . ALA A 1 102 ? 10.532 -12.923 -29.609 1.00 64.38 102 ALA A O 1
ATOM 829 N N . VAL A 1 103 ? 12.446 -11.814 -29.287 1.00 65.56 103 VAL A N 1
ATOM 830 C CA . VAL A 1 103 ? 12.179 -10.813 -30.335 1.00 65.56 103 VAL A CA 1
ATOM 831 C C . VAL A 1 103 ? 12.091 -11.468 -31.718 1.00 65.56 103 VAL A C 1
ATOM 833 O O . VAL A 1 103 ? 11.225 -11.112 -32.516 1.00 65.56 103 VAL A O 1
ATOM 836 N N . GLN A 1 104 ? 12.925 -12.469 -31.995 1.00 63.88 104 GLN A N 1
ATOM 837 C CA . GLN A 1 104 ? 12.919 -13.200 -33.262 1.00 63.88 104 GLN A CA 1
ATOM 838 C C . GLN A 1 104 ? 11.663 -14.076 -33.425 1.00 63.88 104 GLN A C 1
ATOM 840 O O . GLN A 1 104 ? 11.114 -14.156 -34.524 1.00 63.88 104 GLN A O 1
ATOM 845 N N . GLN A 1 105 ? 11.148 -14.640 -32.326 1.00 60.88 105 GLN A N 1
ATOM 846 C CA . GLN A 1 105 ? 9.877 -15.371 -32.282 1.00 60.88 105 GLN A CA 1
ATOM 847 C C . GLN A 1 105 ? 8.668 -14.454 -32.557 1.00 60.88 105 GLN A C 1
ATOM 849 O O . GLN A 1 105 ? 7.732 -14.864 -33.239 1.00 60.88 105 GLN A O 1
ATOM 854 N N . PHE A 1 106 ? 8.687 -13.213 -32.055 1.00 53.22 106 PHE A N 1
ATOM 855 C CA . PHE A 1 106 ? 7.593 -12.243 -32.230 1.00 53.22 106 PHE A CA 1
ATOM 856 C C . PHE A 1 106 ? 7.671 -11.427 -33.532 1.00 53.22 106 PHE A C 1
ATOM 858 O O . PHE A 1 106 ? 6.679 -10.817 -33.923 1.00 53.22 106 PHE A O 1
ATOM 865 N N . SER A 1 107 ? 8.818 -11.427 -34.218 1.00 50.69 107 SER A N 1
ATOM 866 C CA . SER A 1 107 ? 9.021 -10.728 -35.497 1.00 50.69 107 SER A CA 1
ATOM 867 C C . SER A 1 107 ? 8.735 -11.606 -36.729 1.00 50.69 107 SER A C 1
ATOM 869 O O . SER A 1 107 ? 8.732 -11.110 -37.853 1.00 50.69 107 SER A O 1
ATOM 871 N N . ALA A 1 108 ? 8.469 -12.908 -36.559 1.00 46.47 108 ALA A N 1
ATOM 872 C CA . ALA A 1 108 ? 8.158 -13.809 -37.671 1.00 46.47 108 ALA A CA 1
ATOM 873 C C . ALA A 1 108 ? 6.745 -13.532 -38.244 1.00 46.47 108 ALA A C 1
ATOM 875 O O . ALA A 1 108 ? 5.750 -13.781 -37.561 1.00 46.47 108 ALA A O 1
ATOM 876 N N . PRO A 1 109 ? 6.601 -13.076 -39.507 1.00 53.00 109 PRO A N 1
ATOM 877 C CA . PRO A 1 109 ? 5.310 -12.695 -40.083 1.00 53.00 109 PRO A CA 1
ATOM 878 C C . PRO A 1 109 ? 4.518 -13.889 -40.645 1.00 53.00 109 PRO A C 1
ATOM 880 O O . PRO A 1 109 ? 3.816 -13.754 -41.645 1.00 53.00 109 PRO A O 1
ATOM 883 N N . HIS A 1 110 ? 4.616 -15.075 -40.042 1.00 55.81 110 HIS A N 1
ATOM 884 C CA . HIS A 1 110 ? 3.804 -16.206 -40.481 1.00 55.81 110 HIS A CA 1
ATOM 885 C C . HIS A 1 110 ? 3.584 -17.226 -39.366 1.00 55.81 110 HIS A C 1
ATOM 887 O O . HIS A 1 110 ? 4.446 -18.051 -39.089 1.00 55.81 110 HIS A O 1
ATOM 893 N N . LEU A 1 111 ? 2.398 -17.172 -38.762 1.00 46.59 111 LEU A N 1
ATOM 894 C CA . LEU A 1 111 ? 1.511 -18.319 -38.546 1.00 46.59 111 LEU A CA 1
ATOM 895 C C . LEU A 1 111 ? 0.161 -17.774 -38.080 1.00 46.59 111 LEU A C 1
ATOM 897 O O . LEU A 1 111 ? -0.165 -17.643 -36.904 1.00 46.59 111 LEU A O 1
ATOM 901 N N . SER A 1 112 ? -0.606 -17.402 -39.097 1.00 51.50 112 SER A N 1
ATOM 902 C CA . SER A 1 112 ? -2.052 -17.369 -39.078 1.00 51.50 112 SER A CA 1
ATOM 903 C C . SER A 1 112 ? -2.630 -18.655 -38.469 1.00 51.50 112 SER A C 1
ATOM 905 O O . SER A 1 112 ? -2.149 -19.759 -38.714 1.00 51.50 112 SER A O 1
ATOM 907 N N . THR A 1 113 ? -3.738 -18.471 -37.748 1.00 52.25 113 THR A N 1
ATOM 908 C CA . THR A 1 113 ? -4.660 -19.476 -37.190 1.00 52.25 113 THR A CA 1
ATOM 909 C C . THR A 1 113 ? -4.233 -20.186 -35.901 1.00 52.25 113 THR A C 1
ATOM 911 O O . THR A 1 113 ? -3.621 -21.241 -35.919 1.00 52.25 113 THR A O 1
ATOM 914 N N . CYS A 1 114 ? -4.724 -19.669 -34.771 1.00 36.22 114 CYS A N 1
ATOM 915 C CA . CYS A 1 114 ? -5.280 -20.502 -33.707 1.00 36.22 114 CYS A CA 1
ATOM 916 C C . CYS A 1 114 ? -6.526 -19.804 -33.152 1.00 36.22 114 CYS A C 1
ATOM 918 O O . CYS A 1 114 ? -6.470 -18.708 -32.602 1.00 36.22 114 CYS A O 1
ATOM 920 N N . ARG A 1 115 ? -7.661 -20.449 -33.403 1.00 35.62 115 ARG A N 1
ATOM 921 C CA . ARG A 1 115 ? -8.999 -20.142 -32.909 1.00 35.62 115 ARG A CA 1
ATOM 922 C C . ARG A 1 115 ? -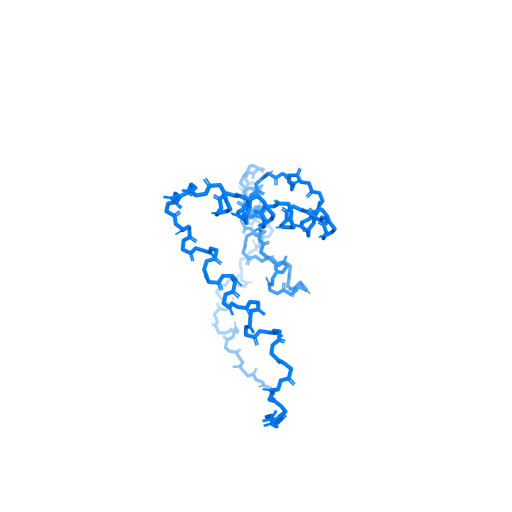9.088 -20.598 -31.451 1.00 35.62 115 ARG A C 1
ATOM 924 O O . ARG A 1 115 ? -8.743 -21.749 -31.189 1.00 35.62 115 ARG A O 1
ATOM 931 N N . VAL A 1 116 ? -9.611 -19.750 -30.568 1.00 40.88 116 VAL A N 1
ATOM 932 C CA . VAL A 1 116 ? -10.412 -20.149 -29.397 1.00 40.88 116 VAL A CA 1
ATOM 933 C C . VAL A 1 116 ? -11.578 -19.180 -29.314 1.00 40.88 116 VAL A C 1
ATOM 935 O O . VAL A 1 116 ? -11.304 -17.961 -29.334 1.00 40.88 116 VAL A O 1
#

Secondary structure (DSSP, 8-state):
----GGGSSGGGTTTS-HHHHHHTS-HHHHHHHHHHHHHH---TTS-GGGSSPPS--SPPSS---HHHHHHHHHHHHHHHHHHHHTT------HHHHHHHHHHHHHS---------